Protein AF-I0YQF3-F1 (afdb_monomer_lite)

pLDDT: mean 89.58, std 9.75, range [59.56, 98.19]

Secondary structure (DSSP, 8-state):
--HHHHHHH--SHHHHHTS-HHHHHHHHGGGS-HHHHHHHHHHHHHHHHHS--SSGGGSTT--HHHHHHHHHHTS-----TT---HHHHHHHHHHHHS--PPPPPPPP----TT--

Sequence (116 aa):
MTIKAFLGTYGTPSKVLEAPDEELESFIDPLGLQETRIKAVKQMSQAFFEKEWEDPVEFYGCGKFTSDSWRIFCRGVKASKGVEDATLLRYLRWLNTGSLKDPKPARPRMPNAYAA

Structure (mmCIF, N/CA/C/O backbone):
data_AF-I0YQF3-F1
#
_entry.id   AF-I0YQF3-F1
#
loop_
_atom_site.group_PDB
_atom_site.id
_atom_site.type_symbol
_atom_site.label_atom_id
_atom_site.label_alt_id
_atom_site.label_comp_id
_atom_site.label_asym_id
_atom_site.label_entity_id
_atom_site.label_seq_id
_atom_site.pdbx_PDB_ins_code
_atom_site.Cartn_x
_atom_site.Cartn_y
_atom_site.Cartn_z
_atom_site.occupancy
_atom_site.B_iso_or_equiv
_atom_site.auth_seq_id
_atom_site.auth_comp_id
_atom_site.auth_asym_id
_atom_site.auth_atom_id
_atom_site.pdbx_PDB_model_num
ATOM 1 N N . MET A 1 1 ? 3.155 -12.730 13.921 1.00 62.09 1 MET A N 1
ATOM 2 C CA . MET A 1 1 ? 1.822 -12.708 13.271 1.00 62.09 1 MET A CA 1
ATOM 3 C C . MET A 1 1 ? 1.994 -12.345 11.794 1.00 62.09 1 MET A C 1
ATOM 5 O O . MET A 1 1 ? 2.969 -11.671 11.494 1.00 62.09 1 MET A O 1
ATOM 9 N N . THR A 1 2 ? 1.163 -12.833 10.859 1.00 84.06 2 THR A N 1
ATOM 10 C CA . THR A 1 2 ? 1.390 -12.654 9.400 1.00 84.06 2 THR A CA 1
ATOM 11 C C . THR A 1 2 ? 0.244 -11.908 8.713 1.00 84.06 2 THR A C 1
ATOM 13 O O . THR A 1 2 ? -0.899 -11.993 9.157 1.00 84.06 2 THR A O 1
ATOM 16 N N . ILE A 1 3 ? 0.526 -11.259 7.574 1.00 88.69 3 ILE A N 1
ATOM 17 C CA . ILE A 1 3 ? -0.490 -10.622 6.712 1.00 88.69 3 ILE A CA 1
ATOM 18 C C . ILE A 1 3 ? -1.618 -11.588 6.304 1.00 88.69 3 ILE A C 1
ATOM 20 O O . ILE A 1 3 ? -2.767 -11.183 6.171 1.00 88.69 3 ILE A O 1
ATOM 24 N N . LYS A 1 4 ? -1.316 -12.890 6.182 1.00 92.00 4 LYS A N 1
ATOM 25 C CA . LYS A 1 4 ? -2.305 -13.937 5.887 1.00 92.00 4 LYS A CA 1
ATOM 26 C C . LYS A 1 4 ? -3.355 -14.068 6.992 1.00 92.00 4 LYS A C 1
ATOM 28 O O . LYS A 1 4 ? -4.528 -14.237 6.683 1.00 92.00 4 LYS A O 1
ATOM 33 N N . ALA A 1 5 ? -2.941 -14.008 8.258 1.00 92.06 5 ALA A N 1
ATOM 34 C CA . ALA A 1 5 ? -3.870 -14.078 9.383 1.00 92.06 5 ALA A CA 1
ATOM 35 C C . ALA A 1 5 ? -4.774 -12.840 9.415 1.00 92.06 5 ALA A C 1
ATOM 37 O O . ALA A 1 5 ? -5.987 -12.981 9.519 1.00 92.06 5 ALA A O 1
ATOM 38 N N . PHE A 1 6 ? -4.187 -11.650 9.231 1.00 93.00 6 PHE A N 1
ATOM 39 C CA . PHE A 1 6 ? -4.937 -10.395 9.168 1.00 93.00 6 PHE A CA 1
ATOM 40 C C . PHE A 1 6 ? -6.020 -10.430 8.082 1.00 93.00 6 PHE A C 1
ATOM 42 O O . PHE A 1 6 ? -7.185 -10.198 8.377 1.00 93.00 6 PHE A O 1
ATOM 49 N N . LEU A 1 7 ? -5.664 -10.803 6.847 1.00 93.75 7 LEU A N 1
ATOM 50 C CA . LEU A 1 7 ? -6.618 -10.885 5.733 1.00 93.75 7 LEU A CA 1
ATOM 51 C C . LEU A 1 7 ? -7.629 -12.036 5.879 1.00 93.75 7 LEU A C 1
ATOM 53 O O . LEU A 1 7 ? -8.703 -11.981 5.289 1.00 93.75 7 LEU A O 1
ATOM 57 N N . GLY A 1 8 ? -7.306 -13.076 6.654 1.00 95.19 8 GLY A N 1
ATOM 58 C CA . GLY A 1 8 ? -8.250 -14.142 6.993 1.00 95.19 8 GLY A CA 1
ATOM 59 C C . GLY A 1 8 ? -9.369 -13.656 7.917 1.00 95.19 8 GLY A C 1
ATOM 60 O O . GLY A 1 8 ? -10.530 -14.006 7.710 1.00 95.19 8 GLY A O 1
ATOM 61 N N . THR A 1 9 ? -9.032 -12.815 8.898 1.00 94.94 9 THR A N 1
ATOM 62 C CA . THR A 1 9 ? -10.002 -12.207 9.822 1.00 94.94 9 THR A CA 1
ATOM 63 C C . THR A 1 9 ? -10.732 -11.032 9.161 1.00 94.94 9 THR A C 1
ATOM 65 O O . THR A 1 9 ? -11.962 -11.032 9.067 1.00 94.94 9 THR A O 1
ATOM 68 N N . TYR A 1 10 ? -9.974 -10.080 8.613 1.00 95.38 10 TYR A N 1
ATOM 69 C CA . TYR A 1 10 ? -10.445 -8.817 8.038 1.00 95.38 10 TYR A CA 1
ATOM 70 C C . TYR A 1 10 ? -10.323 -8.810 6.507 1.00 95.38 10 TYR A C 1
ATOM 72 O O . TYR A 1 10 ? -9.616 -8.001 5.910 1.00 95.38 10 TYR A O 1
ATOM 80 N N . GLY A 1 11 ? -11.007 -9.753 5.855 1.00 94.88 11 GLY A N 1
ATOM 81 C CA . GLY A 1 11 ? -10.924 -9.950 4.400 1.00 94.88 11 GLY A CA 1
ATOM 82 C C . GLY A 1 11 ? -11.625 -8.893 3.539 1.00 94.88 11 GLY A C 1
ATOM 83 O O . GLY A 1 11 ? -11.542 -8.962 2.316 1.00 94.88 11 GLY A O 1
ATOM 84 N N . THR A 1 12 ? -12.330 -7.934 4.144 1.00 96.44 12 THR A N 1
ATOM 85 C CA . THR A 1 12 ? -12.987 -6.827 3.437 1.00 96.44 12 THR A CA 1
ATOM 86 C C . THR A 1 12 ? -12.755 -5.507 4.172 1.00 96.44 12 THR A C 1
ATOM 88 O O . THR A 1 12 ? -12.597 -5.521 5.396 1.00 96.44 12 THR A O 1
ATOM 91 N N . PRO A 1 13 ? -12.793 -4.360 3.468 1.00 95.88 13 PRO A N 1
ATOM 92 C CA . PRO A 1 13 ? -12.697 -3.052 4.112 1.00 95.88 13 PRO A CA 1
ATOM 93 C C . PRO A 1 13 ? -13.777 -2.830 5.184 1.00 95.88 13 PRO A C 1
ATOM 95 O O . PRO A 1 13 ? -13.472 -2.311 6.249 1.00 95.88 13 PRO A O 1
ATOM 98 N N . SER A 1 14 ? -15.014 -3.302 4.973 1.00 97.06 14 SER A N 1
ATOM 99 C CA . SER A 1 14 ? -16.091 -3.196 5.975 1.00 97.06 14 SER A CA 1
ATOM 100 C C . SER A 1 14 ? -15.734 -3.892 7.287 1.00 97.06 14 SER A C 1
ATOM 102 O O . SER A 1 14 ? -15.891 -3.305 8.350 1.00 97.06 14 SER A O 1
ATOM 104 N N . LYS A 1 15 ? -15.154 -5.100 7.220 1.00 97.06 15 LYS A N 1
ATOM 105 C CA . LYS A 1 15 ? -14.722 -5.829 8.420 1.00 97.06 15 LYS A CA 1
ATOM 106 C C . LYS A 1 15 ? -13.630 -5.102 9.199 1.00 97.06 15 LYS A C 1
ATOM 108 O O . LYS A 1 15 ? -13.566 -5.248 10.409 1.00 97.06 15 LYS A O 1
ATOM 113 N N . VAL A 1 16 ? -12.761 -4.354 8.518 1.00 96.50 16 VAL A N 1
ATOM 114 C CA . VAL A 1 16 ? -11.757 -3.508 9.181 1.00 96.50 16 VAL A CA 1
ATOM 115 C C . VAL A 1 16 ? -12.431 -2.354 9.924 1.00 96.50 16 VAL A C 1
ATOM 117 O O . VAL A 1 16 ? -12.024 -2.024 11.033 1.00 96.50 16 VAL A O 1
ATOM 120 N N . LEU A 1 17 ? -1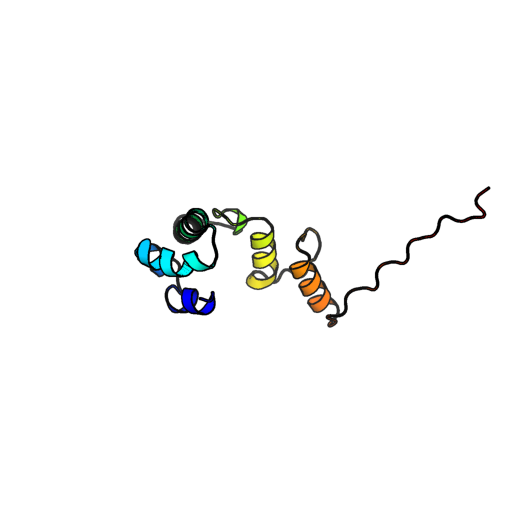3.439 -1.726 9.315 1.00 96.25 17 LEU A N 1
ATOM 121 C CA . LEU A 1 17 ? -14.145 -0.579 9.894 1.00 96.25 17 LEU A CA 1
ATOM 122 C C . LEU A 1 17 ? -15.031 -0.967 11.085 1.00 96.25 17 LEU A C 1
ATOM 124 O O . LEU A 1 17 ? -15.193 -0.172 12.004 1.00 96.25 17 LEU A O 1
ATOM 128 N N . GLU A 1 18 ? -15.573 -2.183 11.074 1.00 96.12 18 GLU A N 1
ATOM 129 C CA . GLU A 1 18 ? -16.372 -2.757 12.165 1.00 96.12 18 GLU A CA 1
ATOM 130 C C . GLU A 1 18 ? -15.515 -3.286 13.330 1.00 96.12 18 GLU A C 1
ATOM 132 O O . GLU A 1 18 ? -16.049 -3.577 14.399 1.00 96.12 18 GLU A O 1
ATOM 137 N N . ALA A 1 19 ? -14.200 -3.432 13.137 1.00 95.00 19 ALA A N 1
ATOM 138 C CA . ALA A 1 19 ? -13.307 -4.020 14.127 1.00 95.00 19 ALA A CA 1
ATOM 139 C C . ALA A 1 19 ? -12.953 -3.038 15.262 1.00 95.00 19 ALA A C 1
ATOM 141 O O . ALA A 1 19 ? -12.638 -1.871 14.984 1.00 95.00 19 ALA A O 1
ATOM 142 N N . PRO A 1 20 ? -12.903 -3.508 16.525 1.00 92.88 20 PRO A N 1
ATOM 143 C CA . PRO A 1 20 ? -12.337 -2.740 17.630 1.00 92.88 20 PRO A CA 1
ATOM 144 C C . PRO A 1 20 ? -10.863 -2.389 17.384 1.00 92.88 20 PRO A C 1
ATOM 146 O O . PRO A 1 20 ? -10.099 -3.196 16.841 1.00 92.88 20 PRO A O 1
ATOM 149 N N . ASP A 1 21 ? -10.444 -1.193 17.798 1.00 89.12 21 ASP A N 1
ATOM 150 C CA . ASP A 1 21 ? -9.063 -0.720 17.651 1.00 89.12 21 ASP A CA 1
ATOM 151 C C . ASP A 1 21 ? -8.084 -1.646 18.376 1.00 89.12 21 ASP A C 1
ATOM 153 O O . ASP A 1 21 ? -7.053 -1.990 17.806 1.00 89.12 21 ASP A O 1
ATOM 157 N N . GLU A 1 22 ? -8.446 -2.138 19.562 1.00 90.44 22 GLU A N 1
ATOM 158 C CA . GLU A 1 22 ? -7.616 -3.034 20.376 1.00 90.44 22 GLU A CA 1
ATOM 159 C C . GLU A 1 22 ? -7.360 -4.375 19.672 1.00 90.44 22 GLU A C 1
ATOM 161 O O . GLU A 1 22 ? -6.269 -4.953 19.751 1.00 90.44 22 GLU A O 1
ATOM 166 N N . GLU A 1 23 ? -8.354 -4.877 18.933 1.00 91.75 23 GLU A N 1
ATOM 167 C CA . GLU A 1 23 ? -8.184 -6.092 18.143 1.00 91.75 23 GLU A CA 1
ATOM 168 C C . GLU A 1 23 ? -7.245 -5.837 16.965 1.00 91.75 23 GLU A C 1
ATOM 170 O O . GLU A 1 23 ? -6.327 -6.625 16.743 1.00 91.75 23 GLU A O 1
ATOM 175 N N . LEU A 1 24 ? -7.410 -4.730 16.237 1.00 91.62 24 LEU A N 1
ATOM 176 C CA . LEU A 1 24 ? -6.507 -4.356 15.141 1.00 91.62 24 LEU A CA 1
ATOM 177 C C . LEU A 1 24 ? -5.073 -4.103 15.633 1.00 91.62 24 LEU A C 1
ATOM 179 O O . LEU A 1 24 ? -4.118 -4.514 14.967 1.00 91.62 24 LEU A O 1
ATOM 183 N N . GLU A 1 25 ? -4.920 -3.486 16.806 1.00 89.38 25 GLU A N 1
ATOM 184 C CA . GLU A 1 25 ? -3.643 -3.279 17.494 1.00 89.38 25 GLU A CA 1
ATOM 185 C C . GLU A 1 25 ? -2.919 -4.598 17.711 1.00 89.38 25 GLU A C 1
ATOM 187 O O . GLU A 1 25 ? -1.762 -4.716 17.313 1.00 89.38 25 GLU A O 1
ATOM 192 N N . SER A 1 26 ? -3.606 -5.626 18.217 1.00 89.81 26 SER A N 1
ATOM 193 C CA . SER A 1 26 ? -2.992 -6.942 18.447 1.00 89.81 26 SER A CA 1
ATOM 194 C C . SER A 1 26 ? -2.386 -7.564 17.176 1.00 89.81 26 SER A C 1
ATOM 196 O O . SER A 1 26 ? -1.371 -8.263 17.243 1.00 89.81 26 SER A O 1
ATOM 198 N N . PHE A 1 27 ? -2.961 -7.274 15.998 1.00 89.62 27 PHE A N 1
ATOM 199 C CA . PHE A 1 27 ? -2.421 -7.722 14.711 1.00 89.62 27 PHE A CA 1
ATOM 200 C C . PHE A 1 27 ? -1.202 -6.919 14.251 1.00 89.62 27 PHE A C 1
ATOM 202 O O . PHE A 1 27 ? -0.333 -7.459 13.557 1.00 89.62 27 PHE A O 1
ATOM 209 N N . ILE A 1 28 ? -1.163 -5.632 14.588 1.00 89.12 28 ILE A N 1
ATOM 210 C CA . ILE A 1 28 ? -0.213 -4.659 14.048 1.00 89.12 28 ILE A CA 1
ATOM 211 C C . ILE A 1 28 ? 0.995 -4.456 14.970 1.00 89.12 28 ILE A C 1
ATOM 213 O O . ILE A 1 28 ? 2.094 -4.239 14.458 1.00 89.12 28 ILE A O 1
ATOM 217 N N . ASP A 1 29 ? 0.823 -4.588 16.285 1.00 87.81 29 ASP A N 1
ATOM 218 C CA . ASP A 1 29 ? 1.852 -4.447 17.323 1.00 87.81 29 ASP A CA 1
ATOM 219 C C . ASP A 1 29 ? 3.197 -5.120 16.963 1.00 87.81 29 ASP A C 1
ATOM 221 O O . ASP A 1 29 ? 4.222 -4.431 16.919 1.00 87.81 29 ASP A O 1
ATOM 225 N N . PRO A 1 30 ? 3.244 -6.399 16.524 1.00 88.75 30 PRO A N 1
ATOM 226 C CA . PRO A 1 30 ? 4.517 -7.047 16.194 1.00 88.75 30 PRO A CA 1
ATOM 227 C C . PRO A 1 30 ? 5.230 -6.486 14.946 1.00 88.75 30 PRO A C 1
ATOM 229 O O . PRO A 1 30 ? 6.355 -6.896 14.659 1.00 88.75 30 PRO A O 1
ATOM 232 N N . LEU A 1 31 ? 4.598 -5.604 14.164 1.00 88.50 31 LEU A N 1
ATOM 233 C CA . LEU A 1 31 ? 5.159 -5.000 12.945 1.00 88.50 31 LEU A CA 1
ATOM 234 C C . LEU A 1 31 ? 5.749 -3.598 13.184 1.00 88.50 31 LEU A C 1
ATOM 236 O O . LEU A 1 31 ? 6.388 -3.047 12.277 1.00 88.50 31 LEU A O 1
ATOM 240 N N . GLY A 1 32 ? 5.512 -3.016 14.365 1.00 87.44 32 GLY A N 1
ATOM 241 C CA . GLY A 1 32 ? 5.873 -1.642 14.710 1.00 87.44 32 GLY A CA 1
ATOM 242 C C . GLY A 1 32 ? 5.086 -0.576 13.935 1.00 87.44 32 GLY A C 1
ATOM 243 O O . GLY A 1 32 ? 4.376 -0.862 12.967 1.00 87.44 32 GLY A O 1
ATOM 244 N N . LEU A 1 33 ? 5.249 0.691 14.338 1.00 88.25 33 LEU A N 1
ATOM 245 C CA . LEU A 1 33 ? 4.507 1.847 13.798 1.00 88.25 33 LEU A CA 1
ATOM 246 C C . LEU A 1 33 ? 2.980 1.701 13.947 1.00 88.25 33 LEU A C 1
ATOM 248 O O . LEU A 1 33 ? 2.230 2.085 13.047 1.00 88.25 33 LEU A O 1
ATOM 252 N N . GLN A 1 34 ? 2.527 1.124 15.064 1.00 88.56 34 GLN A N 1
ATOM 253 C CA . GLN A 1 34 ? 1.137 0.702 15.250 1.00 88.56 34 GLN A CA 1
ATOM 254 C C . GLN A 1 34 ? 0.115 1.807 14.994 1.00 88.56 34 GLN A C 1
ATOM 256 O O . GLN A 1 34 ? -0.725 1.648 14.111 1.00 88.56 34 GLN A O 1
ATOM 261 N N . GLU A 1 35 ? 0.258 2.960 15.649 1.00 87.38 35 GLU A N 1
ATOM 262 C CA . GLU A 1 35 ? -0.664 4.092 15.512 1.00 87.38 35 GLU A CA 1
ATOM 263 C C . GLU A 1 35 ? -0.809 4.528 14.049 1.00 87.38 35 GLU A C 1
ATOM 265 O O . GLU A 1 35 ? -1.912 4.728 13.540 1.00 87.38 35 GLU A O 1
ATOM 270 N N . THR A 1 36 ? 0.316 4.619 13.331 1.00 90.31 36 THR A N 1
ATOM 271 C CA . THR A 1 36 ? 0.324 5.039 11.925 1.00 90.31 36 THR A CA 1
ATOM 272 C C . THR A 1 36 ? -0.306 3.978 11.024 1.00 90.31 36 THR A C 1
ATOM 274 O O . THR A 1 36 ? -1.064 4.316 10.114 1.00 90.31 36 THR A O 1
ATOM 277 N N . ARG A 1 37 ? -0.026 2.691 11.266 1.00 91.38 37 ARG A N 1
ATOM 278 C CA . ARG A 1 37 ? -0.560 1.582 10.462 1.00 91.38 37 ARG A CA 1
ATOM 279 C C . ARG A 1 37 ? -2.054 1.370 10.687 1.00 91.38 37 ARG A C 1
ATOM 281 O O . ARG A 1 37 ? -2.765 1.179 9.706 1.00 91.38 37 ARG A O 1
ATOM 288 N N . ILE A 1 38 ? -2.537 1.447 11.926 1.00 92.31 38 ILE A N 1
ATOM 289 C CA . ILE A 1 38 ? -3.970 1.327 12.251 1.00 92.31 38 ILE A CA 1
ATOM 290 C C . ILE A 1 38 ? -4.737 2.464 11.601 1.00 92.31 38 ILE A C 1
ATOM 292 O O . ILE A 1 38 ? -5.693 2.224 10.860 1.00 92.31 38 ILE A O 1
ATOM 296 N N . LYS A 1 39 ? -4.258 3.699 11.795 1.00 92.81 39 LYS A N 1
ATOM 297 C CA . LYS A 1 39 ? -4.830 4.876 11.144 1.00 92.81 39 LYS A CA 1
ATOM 298 C C . LYS A 1 39 ? -4.870 4.701 9.630 1.00 92.81 39 LYS A C 1
ATOM 300 O O . LYS A 1 39 ? -5.904 4.96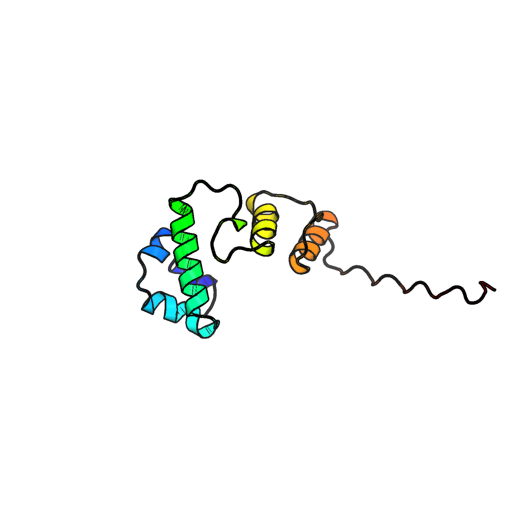6 9.024 1.00 92.81 39 LYS A O 1
ATOM 305 N N . ALA A 1 40 ? -3.784 4.221 9.023 1.00 93.31 40 ALA A N 1
ATOM 306 C CA . ALA A 1 40 ? -3.737 4.023 7.582 1.00 93.31 40 ALA A CA 1
ATOM 307 C C . ALA A 1 40 ? -4.719 2.963 7.087 1.00 93.31 40 ALA A C 1
ATOM 309 O O . ALA A 1 40 ? -5.455 3.211 6.137 1.00 93.31 40 ALA A O 1
ATOM 310 N N . VAL A 1 41 ? -4.782 1.811 7.751 1.00 93.88 41 VAL A N 1
ATOM 311 C CA . VAL A 1 41 ? -5.671 0.713 7.362 1.00 93.88 41 VAL A CA 1
ATOM 312 C C . VAL A 1 41 ? -7.142 1.115 7.502 1.00 93.88 41 VAL A C 1
ATOM 314 O O . VAL A 1 41 ? -7.926 0.853 6.587 1.00 93.88 41 VAL A O 1
ATOM 317 N N . LYS A 1 42 ? -7.514 1.829 8.571 1.00 95.00 42 LYS A N 1
ATOM 318 C CA . LYS A 1 42 ? -8.877 2.354 8.742 1.00 95.00 42 LYS A CA 1
ATOM 319 C C . LYS A 1 42 ? -9.224 3.434 7.721 1.00 95.00 42 LYS A C 1
ATOM 321 O O . LYS A 1 42 ? -10.250 3.330 7.058 1.00 95.00 42 LYS A O 1
ATOM 326 N N . GLN A 1 43 ? -8.366 4.440 7.542 1.00 95.12 43 GLN A N 1
ATOM 327 C CA . GLN A 1 43 ? -8.640 5.533 6.601 1.00 95.12 43 GLN A CA 1
ATOM 328 C C . GLN A 1 43 ? -8.685 5.055 5.150 1.00 95.12 43 GLN A C 1
ATOM 330 O O . GLN A 1 43 ? -9.553 5.484 4.398 1.00 95.12 43 GLN A O 1
ATOM 335 N N . MET A 1 44 ? -7.801 4.133 4.762 1.00 95.19 44 MET A N 1
ATOM 336 C CA . MET A 1 44 ? -7.857 3.492 3.448 1.00 95.19 44 MET A CA 1
ATOM 337 C C . MET A 1 44 ? -9.158 2.698 3.274 1.00 95.19 44 MET A C 1
ATOM 339 O O . MET A 1 44 ? -9.782 2.787 2.220 1.00 95.19 44 MET A O 1
ATOM 343 N N . SER A 1 45 ? -9.594 1.960 4.301 1.00 95.31 45 SER A N 1
ATOM 344 C CA . SER A 1 45 ? -10.838 1.179 4.243 1.00 95.31 45 SER A CA 1
ATOM 345 C C . SER A 1 45 ? -12.077 2.066 4.119 1.00 95.31 45 SER A C 1
ATOM 347 O O . SER A 1 45 ? -12.986 1.731 3.366 1.00 95.31 45 SER A O 1
ATOM 349 N N . GLN A 1 46 ? -12.090 3.213 4.802 1.00 95.56 46 GLN A N 1
ATOM 350 C CA . GLN A 1 46 ? -13.162 4.201 4.691 1.00 95.56 46 GLN A CA 1
ATOM 351 C C . GLN A 1 46 ? -13.170 4.856 3.303 1.00 95.56 46 GLN A C 1
ATOM 353 O O . GLN A 1 46 ? -14.190 4.861 2.613 1.00 95.56 46 GLN A O 1
ATOM 358 N N . ALA A 1 47 ? -12.008 5.345 2.855 1.00 94.44 47 ALA A N 1
ATOM 359 C CA . ALA A 1 47 ? -11.860 6.024 1.570 1.00 94.44 47 ALA A CA 1
ATOM 360 C C . ALA A 1 47 ? -12.220 5.125 0.379 1.00 94.44 47 ALA A C 1
ATOM 362 O O . ALA A 1 47 ? -12.678 5.627 -0.644 1.00 94.44 47 ALA A O 1
ATOM 363 N N . PHE A 1 48 ? -12.058 3.806 0.519 1.00 94.38 48 PHE A N 1
ATOM 364 C CA . PHE A 1 48 ? -12.464 2.838 -0.496 1.00 94.38 48 PHE A CA 1
ATOM 365 C C . PHE A 1 48 ? -13.968 2.896 -0.818 1.00 94.38 48 PHE A C 1
ATOM 367 O O . PHE A 1 48 ? -14.343 2.607 -1.952 1.00 94.38 48 PHE A O 1
ATOM 374 N N . PHE A 1 49 ? -14.819 3.257 0.151 1.00 93.50 49 PHE A N 1
ATOM 375 C CA . PHE A 1 49 ? -16.272 3.352 -0.038 1.00 93.50 49 PHE A CA 1
ATOM 376 C C . PHE A 1 49 ? -16.770 4.768 -0.326 1.00 93.50 49 PHE A C 1
ATOM 378 O O . PHE A 1 49 ? -17.741 4.931 -1.059 1.00 93.50 49 PHE A O 1
ATOM 385 N N . GLU A 1 50 ? -16.156 5.786 0.275 1.00 89.31 50 GLU A N 1
ATOM 386 C CA . GLU A 1 50 ? -16.692 7.155 0.242 1.00 89.31 50 GLU A CA 1
ATOM 387 C C . GLU A 1 50 ? -16.303 7.951 -1.000 1.00 89.31 50 GLU A C 1
ATOM 389 O O . GLU A 1 50 ? -16.969 8.925 -1.351 1.00 89.31 50 GLU A O 1
ATOM 394 N N . LYS A 1 51 ? -15.196 7.579 -1.638 1.00 82.31 51 LYS A N 1
ATOM 395 C CA . LYS A 1 51 ? -14.592 8.362 -2.705 1.00 82.31 51 LYS A CA 1
ATOM 396 C C . LYS A 1 51 ? -14.643 7.580 -4.010 1.00 82.31 51 LYS A C 1
ATOM 398 O O . LYS A 1 51 ? -14.257 6.418 -4.050 1.00 82.31 51 LYS A O 1
ATOM 403 N N . GLU A 1 52 ? -15.053 8.228 -5.094 1.00 91.69 52 GLU A N 1
ATOM 404 C CA . GLU A 1 52 ? -14.683 7.756 -6.428 1.00 91.69 52 GLU A CA 1
ATOM 405 C C . GLU A 1 52 ? -13.187 8.019 -6.615 1.00 91.69 52 GLU A C 1
ATOM 407 O O . GLU A 1 52 ? -12.730 9.158 -6.509 1.00 91.69 52 GLU A O 1
ATOM 412 N N . TRP A 1 53 ? -12.412 6.959 -6.820 1.00 94.69 53 TRP A N 1
ATOM 413 C CA . TRP A 1 53 ? -10.960 7.028 -6.943 1.00 94.69 53 TRP A CA 1
ATOM 414 C C . TRP A 1 53 ? -10.515 6.318 -8.217 1.00 94.69 53 TRP A C 1
ATOM 416 O O . TRP A 1 53 ? -11.095 5.310 -8.630 1.00 94.69 53 TRP A O 1
ATOM 426 N N . GLU A 1 54 ? -9.464 6.844 -8.835 1.00 94.81 54 GLU A N 1
ATOM 427 C CA . GLU A 1 54 ? -8.882 6.279 -10.054 1.00 94.81 54 GLU A CA 1
ATOM 428 C C . GLU A 1 54 ? -7.551 5.584 -9.777 1.00 94.81 54 GLU A C 1
ATOM 430 O O . GLU A 1 54 ? -7.173 4.663 -10.504 1.00 94.81 54 GLU A O 1
ATOM 435 N N . ASP A 1 55 ? -6.837 6.002 -8.728 1.00 95.94 55 ASP A N 1
ATOM 436 C CA . ASP A 1 55 ? -5.535 5.454 -8.363 1.00 95.94 55 ASP A CA 1
ATOM 437 C C . ASP A 1 55 ? -5.375 5.374 -6.835 1.00 95.94 55 ASP A C 1
ATOM 439 O O . ASP A 1 55 ? -5.738 6.311 -6.123 1.00 95.94 55 ASP A O 1
ATOM 443 N N . PRO A 1 56 ? -4.804 4.288 -6.278 1.00 95.62 56 PRO A N 1
ATOM 444 C CA . PRO A 1 56 ? -4.699 4.150 -4.828 1.00 95.62 56 PRO A CA 1
ATOM 445 C C . PRO A 1 56 ? -3.752 5.167 -4.186 1.00 95.62 56 PRO A C 1
ATOM 447 O O . PRO A 1 56 ? -3.773 5.284 -2.967 1.00 95.62 56 PRO A O 1
ATOM 450 N N . VAL A 1 57 ? -2.941 5.916 -4.948 1.00 95.75 57 VAL A N 1
ATOM 451 C CA . VAL A 1 57 ? -2.145 7.037 -4.401 1.00 95.75 57 VAL A CA 1
ATOM 452 C C . VAL A 1 57 ? -3.010 8.091 -3.698 1.00 95.75 57 VAL A C 1
ATOM 454 O O . VAL A 1 57 ? -2.522 8.874 -2.889 1.00 95.75 57 VAL A O 1
ATOM 457 N N . GLU A 1 58 ? -4.304 8.115 -4.008 1.00 95.06 58 GLU A N 1
ATOM 458 C CA . GLU A 1 58 ? -5.285 8.998 -3.392 1.00 95.06 58 GLU A CA 1
ATOM 459 C C . GLU A 1 58 ? -5.644 8.604 -1.953 1.00 95.06 58 GLU A C 1
ATOM 461 O O . GLU A 1 58 ? -6.254 9.399 -1.234 1.00 95.06 58 GLU A O 1
ATOM 466 N N . PHE A 1 59 ? -5.290 7.391 -1.524 1.00 94.94 59 PHE A N 1
ATOM 467 C CA . PHE A 1 59 ? -5.557 6.906 -0.177 1.00 94.94 59 PHE A CA 1
ATOM 468 C C . PHE A 1 59 ? -4.445 7.275 0.797 1.00 94.94 59 PHE A C 1
ATOM 470 O O . PHE A 1 59 ? -3.254 7.270 0.476 1.00 94.94 59 PHE A O 1
ATOM 477 N N . TYR A 1 60 ? -4.834 7.524 2.046 1.00 93.25 60 TYR A N 1
ATOM 478 C CA . TYR A 1 60 ? -3.874 7.774 3.111 1.00 93.25 60 TYR A CA 1
ATOM 479 C C . TYR A 1 60 ? -2.904 6.592 3.267 1.00 93.25 60 TYR A C 1
ATOM 481 O O . TYR A 1 60 ? -3.308 5.432 3.337 1.00 93.25 60 TYR A O 1
ATOM 489 N N . GLY A 1 61 ? -1.605 6.893 3.335 1.00 90.88 61 GLY A N 1
ATOM 490 C CA . GLY A 1 61 ? -0.549 5.886 3.475 1.00 90.88 61 GLY A CA 1
ATOM 491 C C . GLY A 1 61 ? -0.204 5.128 2.186 1.00 90.88 61 GLY A C 1
ATOM 492 O O . GLY A 1 61 ? 0.690 4.282 2.211 1.00 90.88 61 GLY A O 1
ATOM 493 N N . CYS A 1 62 ? -0.850 5.436 1.059 1.00 94.50 62 CYS A N 1
ATOM 494 C CA . CYS A 1 62 ? -0.552 4.832 -0.234 1.00 94.50 62 CYS A CA 1
ATOM 495 C C . CYS A 1 62 ? 0.284 5.785 -1.094 1.00 94.50 62 CYS A C 1
ATOM 497 O O . CYS A 1 62 ? -0.188 6.807 -1.574 1.00 94.50 62 CYS A O 1
ATOM 499 N N . GLY A 1 63 ? 1.560 5.448 -1.278 1.00 95.06 63 GLY A N 1
ATOM 500 C CA . GLY A 1 63 ? 2.488 6.235 -2.088 1.00 95.06 63 GLY A CA 1
ATOM 501 C C . GLY A 1 63 ? 2.690 5.674 -3.493 1.00 95.06 63 GLY A C 1
ATOM 502 O O . GLY A 1 63 ? 1.997 4.761 -3.948 1.00 95.06 63 GLY A O 1
ATOM 503 N N . LYS A 1 64 ? 3.733 6.176 -4.159 1.00 96.44 64 LYS A N 1
ATOM 504 C CA . LYS A 1 64 ? 4.130 5.755 -5.507 1.00 96.44 64 LYS A CA 1
ATOM 505 C C . LYS A 1 64 ? 4.298 4.238 -5.652 1.00 96.44 64 LYS A C 1
ATOM 507 O O . LYS A 1 64 ? 3.819 3.668 -6.626 1.00 96.44 64 LYS A O 1
ATOM 512 N N . PHE A 1 65 ? 4.922 3.584 -4.673 1.00 96.50 65 PHE A N 1
ATOM 513 C CA . PHE A 1 65 ? 5.074 2.127 -4.667 1.00 96.50 65 PHE A CA 1
ATOM 514 C C . PHE A 1 65 ? 3.724 1.395 -4.748 1.00 96.50 65 PHE A C 1
ATOM 516 O O . PHE A 1 65 ? 3.580 0.441 -5.514 1.00 96.50 65 PHE A O 1
ATOM 523 N N . THR A 1 66 ? 2.721 1.856 -3.997 1.00 96.69 66 THR A N 1
ATOM 524 C CA . THR A 1 66 ? 1.374 1.272 -4.001 1.00 96.69 66 THR A CA 1
ATOM 525 C C . THR A 1 66 ? 0.674 1.500 -5.339 1.00 96.69 66 THR A C 1
ATOM 527 O O . THR A 1 66 ? 0.104 0.562 -5.894 1.00 96.69 66 THR A O 1
ATOM 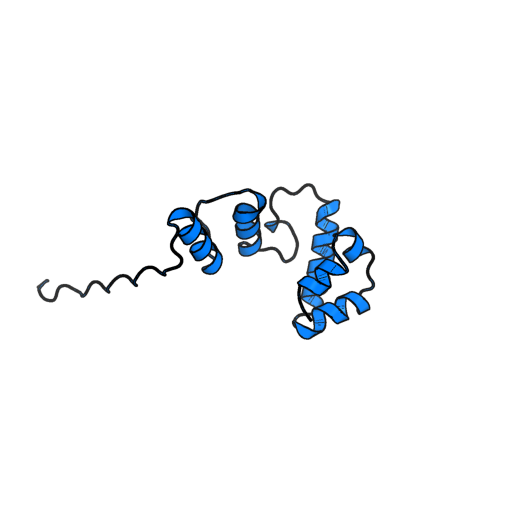530 N N . SER A 1 67 ? 0.769 2.716 -5.887 1.00 97.19 67 SER A N 1
ATOM 531 C CA . SER A 1 67 ? 0.238 3.061 -7.214 1.00 97.19 67 SER A CA 1
ATOM 532 C C . SER A 1 67 ? 0.838 2.187 -8.317 1.00 97.19 67 SER A C 1
ATOM 534 O O . SER A 1 67 ? 0.109 1.532 -9.064 1.00 97.19 67 SER A O 1
ATOM 536 N N . ASP A 1 68 ? 2.170 2.086 -8.367 1.00 98.06 68 ASP A N 1
ATOM 537 C CA . ASP A 1 68 ? 2.869 1.251 -9.344 1.00 98.06 68 ASP A CA 1
ATOM 538 C C . ASP A 1 68 ? 2.481 -0.227 -9.176 1.00 98.06 68 ASP A C 1
ATOM 540 O O . ASP A 1 68 ? 2.174 -0.897 -10.162 1.00 98.06 68 ASP A O 1
ATOM 544 N N . SER A 1 69 ? 2.405 -0.728 -7.936 1.00 98.19 69 SER A N 1
ATOM 545 C CA . SER A 1 69 ? 1.962 -2.100 -7.648 1.00 98.19 69 SER A CA 1
ATOM 546 C C . SER A 1 69 ? 0.548 -2.360 -8.171 1.00 98.19 69 SER A C 1
ATOM 548 O O . SER A 1 69 ? 0.314 -3.343 -8.872 1.00 98.19 69 SER A O 1
ATOM 550 N N . TRP A 1 70 ? -0.401 -1.468 -7.890 1.00 97.56 70 TRP A N 1
ATOM 551 C CA . TRP A 1 70 ? -1.782 -1.607 -8.351 1.00 97.56 70 TRP A CA 1
ATOM 552 C C . TRP A 1 70 ? -1.889 -1.562 -9.878 1.00 97.56 70 TRP A C 1
ATOM 554 O O . TRP A 1 70 ? -2.566 -2.397 -10.482 1.00 97.56 70 TRP A O 1
ATOM 564 N N . ARG A 1 71 ? -1.158 -0.655 -10.534 1.00 97.56 71 ARG A N 1
ATOM 565 C CA . ARG A 1 71 ? -1.114 -0.584 -12.001 1.00 97.56 71 ARG A CA 1
ATOM 566 C C . ARG A 1 71 ? -0.565 -1.871 -12.613 1.00 97.56 71 ARG A C 1
ATOM 568 O O . ARG A 1 71 ? -1.122 -2.370 -13.590 1.00 97.56 71 ARG A O 1
ATOM 575 N N . ILE A 1 72 ? 0.493 -2.433 -12.035 1.00 97.81 72 ILE A N 1
ATOM 576 C CA . ILE A 1 72 ? 1.120 -3.664 -12.532 1.00 97.81 72 ILE A CA 1
ATOM 577 C C . ILE A 1 72 ? 0.207 -4.874 -12.310 1.00 97.81 72 ILE A C 1
ATOM 579 O O . ILE A 1 72 ? -0.095 -5.599 -13.258 1.00 97.81 72 ILE A O 1
ATOM 583 N N . PHE A 1 73 ? -0.244 -5.094 -11.074 1.00 98.00 73 PHE A N 1
ATOM 584 C CA . PHE A 1 73 ? -0.906 -6.341 -10.683 1.00 98.00 73 PHE A CA 1
ATOM 585 C C . PHE A 1 73 ? -2.424 -6.323 -10.876 1.00 98.00 73 PHE A C 1
ATOM 587 O O . PHE A 1 73 ? -2.989 -7.346 -11.250 1.00 98.00 73 PHE A O 1
ATOM 594 N N . CYS A 1 74 ? -3.085 -5.181 -10.674 1.00 97.19 74 CYS A N 1
ATOM 595 C CA . CYS A 1 74 ? -4.544 -5.070 -10.784 1.00 97.19 74 CYS A CA 1
ATOM 596 C C . CYS A 1 74 ? -4.995 -4.517 -12.143 1.00 97.19 74 CYS A C 1
ATOM 598 O O . CYS A 1 74 ? -6.084 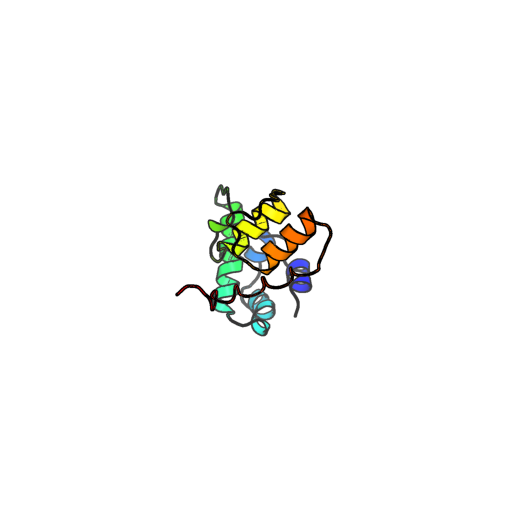-4.850 -12.604 1.00 97.19 74 CYS A O 1
ATOM 600 N N . ARG A 1 75 ? -4.175 -3.683 -12.802 1.00 96.94 75 ARG A N 1
ATOM 601 C CA . ARG A 1 75 ? -4.490 -3.100 -14.125 1.00 96.94 75 ARG A CA 1
ATOM 602 C C . ARG A 1 75 ? -3.706 -3.715 -15.287 1.00 96.94 75 ARG A C 1
ATOM 604 O O . ARG A 1 75 ? -3.994 -3.396 -16.437 1.00 96.94 75 ARG A O 1
ATOM 611 N N . GLY A 1 76 ? -2.743 -4.595 -15.014 1.00 95.75 76 GLY A N 1
ATOM 612 C CA . GLY A 1 76 ? -1.993 -5.324 -16.041 1.00 95.75 76 GLY A CA 1
ATOM 613 C C . GLY A 1 76 ? -0.958 -4.491 -16.806 1.00 95.75 76 GLY A C 1
ATOM 614 O O . GLY A 1 76 ? -0.565 -4.873 -17.911 1.00 95.75 76 GLY A O 1
ATOM 615 N N . VAL A 1 77 ? -0.505 -3.360 -16.257 1.00 95.62 77 VAL A N 1
ATOM 616 C CA . VAL A 1 77 ? 0.539 -2.523 -16.868 1.00 95.62 77 VAL A CA 1
ATOM 617 C C . VAL A 1 77 ? 1.888 -3.246 -16.821 1.00 95.62 77 VAL A C 1
ATOM 619 O O . VAL A 1 77 ? 2.367 -3.633 -15.761 1.00 95.62 77 VAL A O 1
ATOM 622 N N . LYS A 1 78 ? 2.537 -3.401 -17.982 1.00 94.50 78 LYS A N 1
ATOM 623 C CA . LYS A 1 78 ? 3.835 -4.103 -18.115 1.00 94.50 78 LYS A CA 1
ATOM 624 C C . LYS A 1 78 ? 5.026 -3.171 -18.357 1.00 94.50 78 LYS A C 1
ATOM 626 O O . LYS A 1 78 ? 6.163 -3.626 -18.497 1.00 94.50 78 LYS A O 1
ATOM 631 N N . ALA A 1 79 ? 4.769 -1.868 -18.449 1.00 92.50 79 ALA A N 1
ATOM 632 C CA . ALA A 1 79 ? 5.797 -0.871 -18.693 1.00 92.50 79 ALA A CA 1
ATOM 633 C C . ALA A 1 79 ? 6.604 -0.607 -17.416 1.00 92.50 79 ALA A C 1
ATOM 635 O O . ALA A 1 79 ? 6.040 -0.301 -16.372 1.00 92.50 79 ALA A O 1
ATOM 636 N N . SER A 1 80 ? 7.933 -0.666 -17.516 1.00 90.88 80 SER A N 1
ATOM 637 C CA . SER A 1 80 ? 8.845 -0.283 -16.428 1.00 90.88 80 SER A CA 1
ATOM 638 C C . SER A 1 80 ? 9.124 1.218 -16.374 1.00 90.88 80 SER A C 1
ATOM 640 O O . SER A 1 80 ? 9.769 1.692 -15.441 1.00 90.88 80 SER A O 1
ATOM 642 N N . LYS A 1 81 ? 8.687 1.979 -17.386 1.00 93.00 81 LYS A N 1
ATOM 643 C CA . LYS A 1 81 ? 8.923 3.421 -17.455 1.00 93.00 81 LYS A CA 1
ATOM 644 C C . LYS A 1 81 ? 8.228 4.106 -16.281 1.00 93.00 81 LYS A C 1
ATOM 646 O O . LYS A 1 81 ? 7.013 4.025 -16.150 1.00 93.00 81 LYS A O 1
ATOM 651 N N . GLY A 1 82 ? 9.015 4.812 -15.478 1.00 91.94 82 GLY A N 1
ATOM 652 C CA . GLY A 1 82 ? 8.522 5.557 -14.327 1.00 91.94 82 GLY A CA 1
ATOM 653 C C . GLY A 1 82 ? 8.328 4.723 -13.065 1.00 91.94 82 GLY A C 1
ATOM 654 O O . GLY A 1 82 ? 7.951 5.314 -12.069 1.00 91.94 82 GLY A O 1
ATOM 655 N N . VAL A 1 83 ? 8.591 3.410 -13.058 1.00 96.19 83 VAL A N 1
ATOM 656 C CA . VAL A 1 83 ? 8.609 2.605 -11.822 1.00 96.19 83 VAL A CA 1
ATOM 657 C C . VAL A 1 83 ? 9.961 2.780 -11.133 1.00 96.19 83 VAL A C 1
ATOM 659 O O . VAL A 1 83 ? 11.000 2.661 -11.781 1.00 96.19 83 VAL A O 1
ATOM 662 N N . GLU A 1 84 ? 9.950 3.057 -9.831 1.00 94.62 84 GLU A N 1
ATOM 663 C CA . GLU A 1 84 ? 11.170 3.341 -9.053 1.00 94.62 84 GLU A CA 1
ATOM 664 C C . GLU A 1 84 ? 11.582 2.185 -8.138 1.00 94.62 84 GLU A C 1
ATOM 666 O O . GLU A 1 84 ? 12.768 1.998 -7.869 1.00 94.62 84 GLU A O 1
ATOM 671 N N . ASP A 1 85 ? 10.621 1.379 -7.682 1.00 96.81 85 ASP A N 1
ATOM 672 C CA . ASP A 1 85 ? 10.910 0.279 -6.768 1.00 96.81 85 ASP A CA 1
ATOM 673 C C . ASP A 1 85 ? 11.694 -0.847 -7.458 1.00 96.81 85 ASP A C 1
ATOM 675 O O . ASP A 1 85 ? 11.298 -1.382 -8.500 1.00 96.81 85 ASP A O 1
ATOM 679 N N . ALA A 1 86 ? 12.811 -1.240 -6.844 1.00 93.88 86 ALA A N 1
ATOM 680 C CA . ALA A 1 86 ? 13.717 -2.243 -7.393 1.00 93.88 86 ALA A CA 1
ATOM 681 C C . ALA A 1 86 ? 13.062 -3.629 -7.518 1.00 93.88 86 ALA A C 1
ATOM 683 O O . ALA A 1 86 ? 13.371 -4.375 -8.454 1.00 93.88 86 ALA A O 1
ATOM 684 N N . THR A 1 87 ? 12.143 -3.976 -6.612 1.00 94.75 87 THR A N 1
ATOM 685 C CA . THR A 1 87 ? 11.440 -5.265 -6.627 1.00 94.75 87 THR A CA 1
ATOM 686 C C . THR A 1 87 ? 10.414 -5.306 -7.755 1.00 94.75 87 THR A C 1
ATOM 688 O O . THR A 1 87 ? 10.383 -6.277 -8.515 1.00 94.75 87 THR A O 1
ATOM 691 N N . LEU A 1 88 ? 9.639 -4.233 -7.939 1.00 96.44 88 LEU A N 1
ATOM 692 C CA . LEU A 1 88 ? 8.710 -4.089 -9.064 1.00 96.44 88 LEU A CA 1
ATOM 693 C C . LEU A 1 88 ? 9.450 -4.095 -10.406 1.00 96.44 88 LEU A C 1
ATOM 695 O O . LEU A 1 88 ? 9.051 -4.806 -11.328 1.00 96.44 88 LEU A O 1
ATOM 699 N N . LEU A 1 89 ? 10.574 -3.381 -10.514 1.00 95.38 89 LEU A N 1
ATOM 700 C CA . LEU A 1 89 ? 11.414 -3.396 -11.717 1.00 95.38 89 LEU A CA 1
ATOM 701 C C . LEU A 1 89 ? 11.963 -4.795 -12.019 1.00 95.38 89 LEU A C 1
ATOM 703 O O . LEU A 1 89 ? 12.004 -5.207 -13.182 1.00 95.38 89 LEU A O 1
ATOM 707 N N . ARG A 1 90 ? 12.360 -5.549 -10.988 1.00 93.94 90 ARG A N 1
ATOM 708 C CA . ARG A 1 90 ? 12.802 -6.940 -11.135 1.00 93.94 90 ARG A CA 1
ATOM 709 C C . ARG A 1 90 ? 11.663 -7.843 -11.610 1.00 93.94 90 ARG A C 1
ATOM 711 O O . ARG A 1 90 ? 11.885 -8.641 -12.521 1.00 93.94 90 ARG A O 1
ATOM 718 N N . TYR A 1 91 ? 10.457 -7.685 -11.063 1.00 95.56 91 TYR A N 1
ATOM 719 C CA . TYR A 1 91 ? 9.270 -8.409 -11.526 1.00 95.56 91 TYR A CA 1
ATOM 720 C C . TYR A 1 91 ? 8.946 -8.093 -12.990 1.00 95.56 91 TYR A C 1
ATOM 722 O O . TYR A 1 91 ? 8.788 -9.008 -13.792 1.00 95.56 91 TYR A O 1
ATOM 730 N N . LEU A 1 92 ? 8.924 -6.816 -13.375 1.00 95.38 92 LEU A N 1
ATOM 731 C CA . LEU A 1 92 ? 8.653 -6.400 -14.754 1.00 95.38 92 LEU A CA 1
ATOM 732 C C . LEU A 1 92 ? 9.722 -6.891 -15.734 1.00 95.38 92 LEU A C 1
ATOM 734 O O . LEU A 1 92 ? 9.405 -7.314 -16.845 1.00 95.38 92 LEU A O 1
ATOM 738 N N . ARG A 1 93 ? 10.997 -6.894 -15.329 1.00 93.31 93 ARG A N 1
ATOM 739 C CA . ARG A 1 93 ? 12.071 -7.497 -16.127 1.00 93.31 93 ARG A CA 1
ATOM 740 C C . ARG A 1 93 ? 11.821 -8.984 -16.338 1.00 93.31 93 ARG A C 1
ATOM 742 O O . ARG A 1 93 ? 11.926 -9.452 -17.470 1.00 93.31 93 ARG A O 1
ATOM 749 N N . TRP A 1 94 ? 11.497 -9.717 -15.276 1.00 94.62 94 TRP A N 1
ATOM 750 C CA . TRP A 1 94 ? 11.172 -11.135 -15.384 1.00 94.62 94 TRP A CA 1
ATOM 751 C C . TRP A 1 94 ? 9.963 -11.356 -16.294 1.00 94.62 94 TRP A C 1
ATOM 753 O O . TRP A 1 94 ? 10.040 -12.175 -17.201 1.00 94.62 94 TRP A O 1
ATOM 763 N N . LEU A 1 95 ? 8.903 -10.564 -16.137 1.00 94.56 95 LEU A N 1
ATOM 764 C CA . LEU A 1 95 ? 7.700 -10.648 -16.962 1.00 94.56 95 LEU A CA 1
ATOM 765 C C . LEU A 1 95 ? 8.005 -10.451 -18.456 1.00 94.56 95 LEU A C 1
ATOM 767 O O . LEU A 1 95 ? 7.409 -11.116 -19.297 1.00 94.56 95 LEU A O 1
ATOM 771 N N . ASN A 1 96 ? 8.950 -9.564 -18.782 1.00 91.19 96 ASN A N 1
ATOM 772 C CA . ASN A 1 96 ? 9.323 -9.247 -20.163 1.00 91.19 96 ASN A CA 1
ATOM 773 C C . ASN A 1 96 ? 10.393 -10.180 -20.757 1.00 91.19 96 ASN A C 1
ATOM 775 O O . ASN A 1 96 ? 10.513 -10.264 -21.975 1.00 91.19 96 ASN A O 1
ATOM 779 N N . THR A 1 97 ? 11.198 -10.853 -19.929 1.00 92.56 97 THR A N 1
ATOM 780 C CA . THR A 1 97 ? 12.366 -11.638 -20.391 1.00 92.56 97 THR A CA 1
ATOM 781 C C . THR A 1 97 ? 12.308 -13.123 -20.038 1.00 92.56 97 THR A C 1
ATOM 783 O O . THR A 1 97 ? 13.124 -13.897 -20.529 1.00 92.56 97 THR A O 1
ATOM 786 N N . GLY A 1 98 ? 11.400 -13.532 -19.150 1.00 91.56 98 GLY A N 1
ATOM 787 C CA . GLY A 1 98 ? 11.339 -14.874 -18.565 1.00 91.56 98 GLY A CA 1
ATOM 788 C C . GLY A 1 98 ? 12.472 -15.197 -17.580 1.00 91.56 98 GLY A C 1
ATOM 789 O O . GLY A 1 98 ? 12.525 -16.308 -17.057 1.00 91.56 98 GLY A O 1
ATOM 790 N N . SER A 1 99 ? 13.387 -14.260 -17.300 1.00 84.75 99 SER A N 1
ATOM 791 C CA . SER A 1 99 ? 14.585 -14.505 -16.487 1.00 84.75 99 SER A CA 1
ATOM 792 C C . SER A 1 99 ? 14.548 -13.759 -15.155 1.00 84.75 99 SER A C 1
ATOM 794 O O . SER A 1 99 ? 14.339 -12.550 -15.108 1.00 84.75 99 SER A O 1
ATOM 796 N N . LEU A 1 100 ? 14.821 -14.483 -14.065 1.00 79.25 100 LEU A N 1
ATOM 797 C CA . LEU A 1 100 ? 15.023 -13.912 -12.726 1.00 79.25 100 LEU A CA 1
ATOM 798 C C . LEU A 1 100 ? 16.468 -13.458 -12.474 1.00 79.25 100 LEU A C 1
ATOM 800 O O . LEU A 1 100 ? 16.753 -12.928 -11.400 1.00 79.25 100 LEU A O 1
ATOM 804 N N . LYS A 1 101 ? 17.385 -13.696 -13.423 1.00 78.25 101 LYS A N 1
ATOM 805 C CA . LYS A 1 101 ? 18.792 -13.307 -13.282 1.00 78.25 101 LYS A CA 1
ATOM 806 C C . LYS A 1 101 ? 18.915 -11.794 -13.373 1.00 78.25 101 LYS A C 1
ATOM 808 O O . LYS A 1 101 ? 18.441 -11.190 -14.338 1.00 78.25 101 LYS A O 1
ATOM 813 N N . ASP A 1 102 ? 19.598 -11.205 -12.401 1.00 70.94 102 ASP A N 1
ATOM 814 C CA . ASP A 1 102 ? 19.940 -9.795 -12.472 1.00 70.94 102 ASP A CA 1
ATOM 815 C C . ASP A 1 102 ? 20.880 -9.532 -13.662 1.00 70.94 102 ASP A C 1
ATOM 817 O O . ASP A 1 102 ? 21.722 -10.378 -13.996 1.00 70.94 102 ASP A O 1
ATOM 821 N N . PRO A 1 103 ? 20.743 -8.379 -14.343 1.00 67.38 103 PRO A N 1
ATOM 822 C CA . PRO A 1 103 ? 21.689 -7.951 -15.349 1.00 67.38 103 PRO A CA 1
ATOM 823 C C . PRO A 1 103 ? 23.067 -7.933 -14.714 1.00 67.38 103 PRO A C 1
ATOM 825 O O . PRO A 1 103 ? 23.242 -7.408 -13.612 1.00 67.38 103 PRO A O 1
ATOM 828 N N . LYS A 1 104 ? 24.061 -8.467 -15.426 1.00 63.97 104 LYS A N 1
ATOM 829 C CA . LYS A 1 104 ? 25.447 -8.235 -15.029 1.00 63.97 104 LYS A CA 1
ATOM 830 C C . LYS A 1 104 ? 25.645 -6.718 -14.929 1.00 63.97 104 LYS A C 1
ATOM 832 O O . LYS A 1 104 ? 25.234 -6.021 -15.864 1.00 63.97 104 LYS A O 1
ATOM 837 N N . PRO A 1 105 ? 26.239 -6.207 -13.837 1.00 67.69 105 PRO A N 1
ATOM 838 C CA . PRO A 1 105 ? 26.527 -4.787 -13.736 1.00 67.69 105 PRO A CA 1
ATOM 839 C C . PRO A 1 105 ? 27.313 -4.366 -14.977 1.00 67.69 105 PRO A C 1
ATOM 841 O O . PRO A 1 105 ? 28.208 -5.089 -15.433 1.00 67.69 105 PRO A O 1
ATOM 844 N N . ALA A 1 106 ? 26.936 -3.228 -15.561 1.00 69.19 106 ALA A N 1
ATOM 845 C CA . ALA A 1 106 ? 27.683 -2.674 -16.676 1.00 69.19 106 ALA A CA 1
ATOM 846 C C . ALA A 1 106 ? 29.137 -2.512 -16.221 1.00 69.19 106 ALA A C 1
ATOM 848 O O . ALA A 1 106 ? 29.397 -1.923 -15.170 1.00 69.19 106 ALA A O 1
ATOM 849 N N . ARG A 1 107 ? 30.085 -3.075 -16.981 1.00 66.69 107 ARG A N 1
ATOM 850 C CA . ARG A 1 107 ? 31.504 -2.859 -16.690 1.00 66.69 107 ARG A CA 1
ATOM 851 C C . ARG A 1 107 ? 31.749 -1.347 -16.679 1.00 66.69 107 ARG A C 1
ATOM 853 O O . ARG A 1 107 ? 31.323 -0.694 -17.638 1.00 66.69 107 ARG A O 1
ATOM 860 N N . PRO A 1 108 ? 32.408 -0.794 -15.645 1.00 71.06 108 PRO A N 1
ATOM 861 C CA . PRO A 1 108 ? 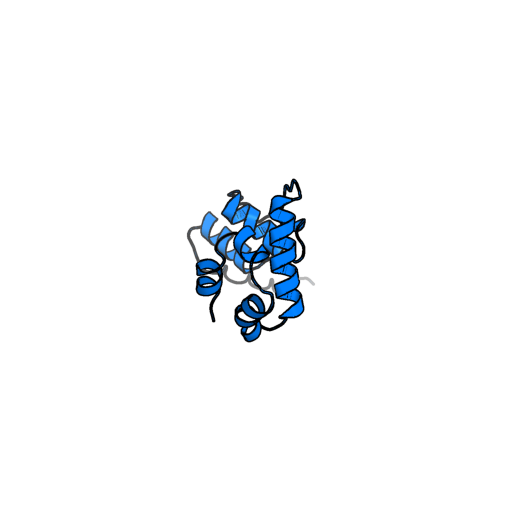32.814 0.601 -15.667 1.00 71.06 108 PRO A CA 1
ATOM 862 C C . PRO A 1 108 ? 33.567 0.854 -16.973 1.00 71.06 108 PRO A C 1
ATOM 864 O O . PRO A 1 108 ? 34.494 0.107 -17.303 1.00 71.06 108 PRO A O 1
ATOM 867 N N . ARG A 1 109 ? 33.153 1.861 -17.749 1.00 70.62 109 ARG A N 1
ATOM 868 C CA . ARG A 1 109 ? 33.993 2.335 -18.850 1.00 70.62 109 ARG A CA 1
ATOM 869 C C . ARG A 1 109 ? 35.244 2.906 -18.197 1.00 70.62 109 ARG A C 1
ATOM 871 O O . ARG A 1 109 ? 35.165 3.948 -17.554 1.00 70.62 109 ARG A O 1
ATOM 878 N N . MET A 1 110 ? 36.367 2.200 -18.305 1.00 67.12 110 MET A N 1
ATOM 879 C CA . MET A 1 110 ? 37.643 2.781 -17.909 1.00 67.12 110 MET A CA 1
ATOM 880 C C . MET A 1 110 ? 37.888 4.017 -18.785 1.00 67.12 110 MET A C 1
ATOM 882 O O . MET A 1 110 ? 37.662 3.934 -19.998 1.00 67.12 110 MET A O 1
ATOM 886 N N . PRO A 1 111 ? 38.312 5.154 -18.207 1.00 71.00 111 PRO A N 1
ATOM 887 C CA . PRO A 1 111 ? 38.795 6.278 -18.992 1.00 71.00 111 PRO A CA 1
ATOM 888 C C . PRO A 1 111 ? 39.875 5.783 -19.957 1.00 71.00 111 PRO A C 1
ATOM 890 O O . PRO A 1 111 ? 40.749 5.009 -19.565 1.00 71.00 111 PRO A O 1
ATOM 893 N N . ASN A 1 112 ? 39.787 6.183 -21.226 1.00 73.19 112 ASN A N 1
ATOM 894 C CA . ASN A 1 112 ? 40.808 5.852 -22.211 1.00 73.19 112 ASN A CA 1
ATOM 895 C C . ASN A 1 112 ? 42.143 6.466 -21.759 1.00 73.19 112 ASN A C 1
ATOM 897 O O . ASN A 1 112 ? 42.295 7.683 -21.790 1.00 73.19 112 ASN A O 1
ATOM 901 N N . ALA A 1 113 ? 43.099 5.625 -21.357 1.00 68.81 113 ALA A N 1
ATOM 902 C CA . ALA A 1 113 ? 44.438 6.043 -20.933 1.00 68.81 113 ALA A CA 1
ATOM 903 C C . ALA A 1 113 ? 45.289 6.641 -22.075 1.00 68.81 113 ALA A C 1
ATOM 905 O O . ALA A 1 113 ? 46.404 7.089 -21.831 1.00 68.81 113 ALA A O 1
ATOM 906 N N . TYR A 1 114 ? 44.762 6.664 -23.304 1.00 63.84 114 TYR A N 1
ATOM 907 C CA . TYR A 1 114 ? 45.393 7.236 -24.495 1.00 63.84 114 TYR A CA 1
ATOM 908 C C . TYR A 1 114 ? 44.659 8.469 -25.045 1.00 63.84 114 TYR A C 1
ATOM 910 O O . TYR A 1 114 ? 44.849 8.827 -26.202 1.00 63.84 114 TYR A O 1
ATOM 918 N N . ALA A 1 115 ? 43.800 9.118 -24.254 1.00 61.38 115 ALA A N 1
ATOM 919 C CA . ALA A 1 115 ? 43.273 10.439 -24.597 1.00 61.38 115 ALA A CA 1
ATOM 920 C C . ALA A 1 115 ? 44.233 11.532 -24.085 1.00 61.38 115 ALA A C 1
ATOM 922 O O . ALA 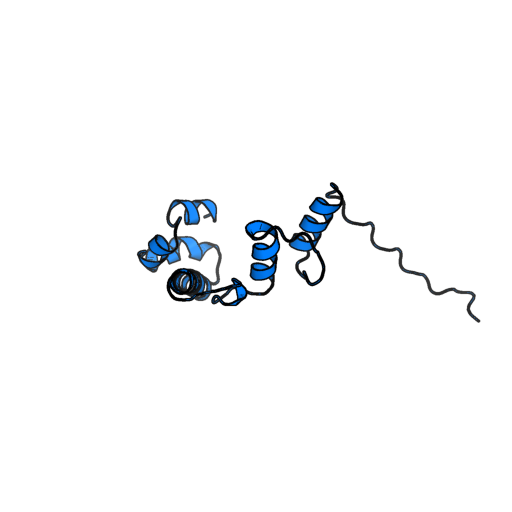A 1 115 ? 43.944 12.191 -23.087 1.00 61.38 115 ALA A O 1
ATOM 923 N N . ALA A 1 116 ? 45.388 11.667 -24.739 1.00 59.56 116 ALA A N 1
ATOM 924 C CA . ALA A 1 116 ? 46.311 12.795 -24.614 1.00 59.56 116 ALA A CA 1
ATOM 925 C C . ALA A 1 116 ? 46.696 13.269 -26.018 1.00 59.56 116 ALA A C 1
ATOM 927 O O . ALA A 1 116 ? 46.953 12.386 -26.869 1.00 59.56 116 ALA A O 1
#

Organism: Coccomyxa subellipsoidea (strain C-169) (NCBI:txid574566)

Foldseek 3Di:
DDPVVVCVQCVALVSLQVDDLVVQLVVCVVVPPSVQVSVQSNQLSVCVPPDDDDFSCPGRPQHPQNRLVCCVPVVVDLDPPPPDDPVSNLVSCCVVPVDSDDPDPDDPPDPDPPPD

InterPro domains:
  IPR003265 HhH-GPD domain [PF00730] (3-98)
  IPR011257 DNA glycosylase [SSF48150] (3-102)
  IPR045138 Methyl-CpG binding protein MeCP2/MBD4 [PTHR15074] (4-94)

Radius of gyration: 20.5 Å; chains: 1; bounding box: 63×28×45 Å